Protein AF-A0A533ZBZ3-F1 (afdb_monomer)

Sequence (98 aa):
MGLIPRLFVQGKWGPKEYALLVTDKRSILVLEKESKAGIGGALGGAAGALIAGAAAKSRSFDYAQADPQSLAIDSKNLTISHESLQGIRMKKRFIGPV

Secondary structure (DSSP, 8-state):
-EEEEEEEEEETTEEEEEEEEE-SSEEEEEEEEE--HHHHHHTTHHHHHHHHHHT-EE----TTT--HHHHHH-TTSEEEEGGG-----PPPP-----

Radius of gyration: 15.47 Å; Cα contacts (8 Å, |Δi|>4): 153; chains: 1; bounding box: 32×24×41 Å

pLDDT: mean 71.74, std 13.9, range [42.66, 89.0]

Mean predicted aligned error: 10.65 Å

Nearest PDB structures (foldseek):
  6cp9-assembly4_H  TM=6.047E-01  e=3.447E+00  Klebsiella pneumoniae 342
  1r0u-assembly1_A  TM=7.265E-01  e=7.127E+00  Bacillus subtilis
  7v22-assembly1_A  TM=4.124E-01  e=4.392E+00  Severe acute respiratory syndrome coronavirus 2
  7enh-assembly1_B  TM=3.369E-01  e=5.266E+00  Staphylococcus simulans

Structure (mmCIF, N/CA/C/O backbone):
data_AF-A0A533ZBZ3-F1
#
_entry.id   AF-A0A533ZBZ3-F1
#
loop_
_atom_site.group_PDB
_atom_site.id
_atom_site.type_symbol
_atom_site.label_atom_id
_atom_site.label_alt_id
_atom_site.label_comp_id
_atom_site.label_asym_id
_atom_site.label_entity_id
_atom_site.label_seq_id
_atom_site.pdbx_PDB_ins_code
_atom_site.Cartn_x
_atom_si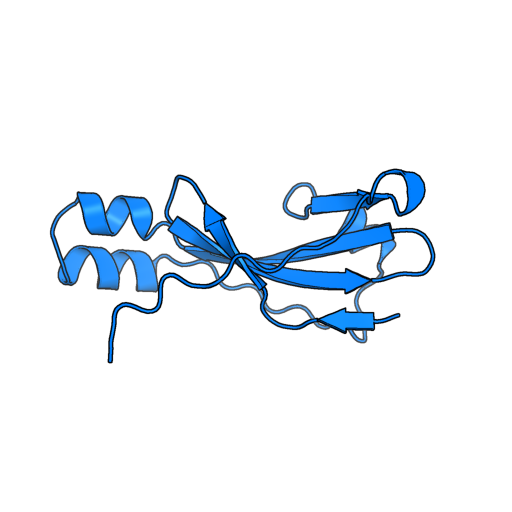te.Cartn_y
_atom_site.Cartn_z
_atom_site.occupancy
_atom_site.B_iso_or_equiv
_atom_site.auth_seq_id
_atom_site.auth_comp_id
_atom_site.auth_asym_id
_atom_site.auth_atom_id
_atom_site.pdbx_PDB_model_num
ATOM 1 N N . MET A 1 1 ? -7.315 -9.874 9.502 1.00 68.69 1 MET A N 1
ATOM 2 C CA . MET A 1 1 ? -6.511 -9.034 8.590 1.00 68.69 1 MET A CA 1
ATOM 3 C C . MET A 1 1 ? -6.691 -9.596 7.193 1.00 68.69 1 MET A C 1
ATOM 5 O O . MET A 1 1 ? -6.543 -10.801 7.032 1.00 68.69 1 MET A O 1
ATOM 9 N N . GLY A 1 2 ? -7.090 -8.774 6.228 1.00 80.81 2 GLY A N 1
ATOM 10 C CA . GLY A 1 2 ? -7.207 -9.164 4.822 1.00 80.81 2 GLY A CA 1
ATOM 11 C C . GLY A 1 2 ? -6.123 -8.479 4.000 1.00 80.81 2 GLY A C 1
ATOM 12 O O . GLY A 1 2 ? -5.843 -7.307 4.231 1.00 80.81 2 GLY A O 1
ATOM 13 N N . LEU A 1 3 ? -5.516 -9.189 3.052 1.00 81.69 3 LEU A N 1
ATOM 14 C CA . LEU A 1 3 ? -4.537 -8.617 2.131 1.00 81.69 3 LEU A CA 1
ATOM 15 C C . LEU A 1 3 ? -5.042 -8.791 0.703 1.00 81.69 3 LEU A C 1
ATOM 17 O O . LEU A 1 3 ? -5.278 -9.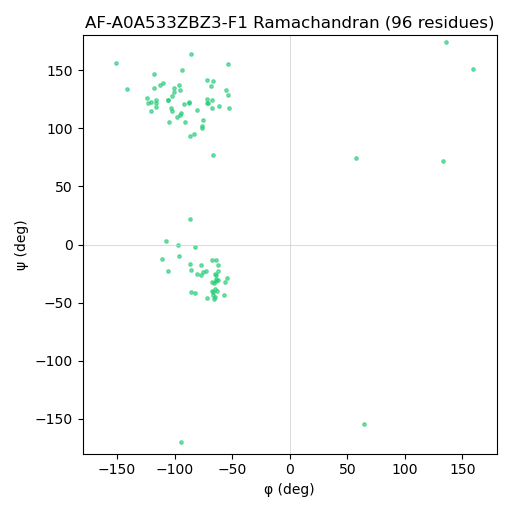913 0.257 1.00 81.69 3 LEU A O 1
ATOM 21 N N . ILE A 1 4 ? -5.183 -7.682 -0.014 1.00 81.56 4 ILE A N 1
ATOM 22 C CA . ILE A 1 4 ? -5.411 -7.689 -1.455 1.00 81.56 4 ILE A CA 1
ATOM 23 C C . ILE A 1 4 ? -4.090 -7.283 -2.114 1.00 81.56 4 ILE A C 1
ATOM 25 O O . ILE A 1 4 ? -3.706 -6.108 -2.043 1.00 81.56 4 ILE A O 1
ATOM 29 N N . PRO A 1 5 ? -3.366 -8.241 -2.722 1.00 71.31 5 PRO A N 1
ATOM 30 C CA . PRO A 1 5 ? -2.092 -7.948 -3.355 1.00 71.31 5 PRO A CA 1
ATOM 31 C C . PRO A 1 5 ? -2.302 -7.154 -4.653 1.00 71.31 5 PRO A C 1
ATOM 33 O O . PRO A 1 5 ? -3.206 -7.452 -5.433 1.00 71.31 5 PRO A O 1
ATOM 36 N N . ARG A 1 6 ? -1.415 -6.182 -4.907 1.00 71.56 6 ARG A N 1
ATOM 37 C CA . ARG A 1 6 ? -1.233 -5.488 -6.199 1.00 71.56 6 ARG A CA 1
ATOM 38 C C . ARG A 1 6 ? -2.476 -4.787 -6.770 1.00 71.56 6 ARG A C 1
ATOM 40 O O . ARG A 1 6 ? -3.050 -5.185 -7.784 1.00 71.56 6 ARG A O 1
ATOM 47 N N . LEU A 1 7 ? -2.832 -3.659 -6.175 1.00 76.19 7 LEU A N 1
ATOM 48 C CA . LEU A 1 7 ? -3.744 -2.659 -6.722 1.00 76.19 7 LEU A CA 1
ATOM 49 C C . LEU A 1 7 ? -2.998 -1.649 -7.595 1.00 76.19 7 LEU A C 1
ATOM 51 O O . LEU A 1 7 ? -2.108 -0.938 -7.132 1.00 76.19 7 LEU A O 1
ATOM 55 N N . PHE A 1 8 ? -3.419 -1.526 -8.851 1.00 74.25 8 PHE A N 1
ATOM 56 C CA . PHE A 1 8 ? -2.876 -0.542 -9.783 1.00 74.25 8 PHE A CA 1
ATOM 57 C C . PHE A 1 8 ? -3.693 0.748 -9.744 1.00 74.25 8 PHE A C 1
ATOM 59 O O . PHE A 1 8 ? -4.883 0.755 -10.063 1.00 74.25 8 PHE A O 1
ATOM 66 N N . VAL A 1 9 ? -3.039 1.856 -9.410 1.00 73.50 9 VAL A N 1
ATOM 67 C CA . VAL A 1 9 ? -3.629 3.195 -9.391 1.00 73.50 9 VAL A CA 1
ATOM 68 C C . VAL A 1 9 ? -2.918 4.059 -10.425 1.00 73.50 9 VAL A C 1
ATOM 70 O O . VAL A 1 9 ? -1.703 4.254 -10.374 1.00 73.50 9 VAL A O 1
ATOM 73 N N . GLN A 1 10 ? -3.672 4.594 -11.385 1.00 66.94 10 GLN A N 1
ATOM 74 C CA . GLN A 1 10 ? -3.130 5.510 -12.386 1.00 66.94 10 GLN A CA 1
ATOM 75 C C . GLN A 1 10 ? -2.930 6.890 -11.746 1.00 66.94 10 GLN A C 1
ATOM 77 O O . GLN A 1 10 ? -3.884 7.639 -11.546 1.00 66.94 10 GLN A O 1
ATOM 82 N N . GLY A 1 11 ? -1.690 7.206 -11.373 1.00 66.81 11 GLY A N 1
ATOM 83 C CA . GLY A 1 11 ? -1.318 8.511 -10.837 1.00 66.81 11 GLY A CA 1
ATOM 84 C C . GLY A 1 11 ? -0.985 9.514 -11.942 1.00 66.81 11 GLY A C 1
ATOM 85 O O . GLY A 1 11 ? -0.684 9.143 -13.075 1.00 66.81 11 GLY A O 1
ATOM 86 N N . LYS A 1 12 ? -0.955 10.804 -11.585 1.00 64.31 12 LYS A N 1
ATOM 87 C CA . LYS A 1 12 ? -0.593 11.914 -12.491 1.00 64.31 12 LYS A CA 1
ATOM 88 C C . LYS A 1 12 ? 0.772 11.731 -13.177 1.00 64.31 12 LYS A C 1
ATOM 90 O O . LYS A 1 12 ? 0.972 12.214 -14.282 1.00 64.31 12 LYS A O 1
ATOM 95 N N . TRP A 1 13 ? 1.697 11.029 -12.523 1.00 65.19 13 TRP A N 1
ATOM 96 C CA . TRP A 1 13 ? 3.084 10.855 -12.971 1.00 65.19 13 TRP A CA 1
ATOM 97 C C . TRP A 1 13 ? 3.400 9.449 -13.500 1.00 65.19 13 TRP A C 1
ATOM 99 O O . TRP A 1 13 ? 4.541 9.168 -13.862 1.00 65.19 13 TRP A O 1
ATOM 109 N N . GLY A 1 14 ? 2.403 8.567 -13.567 1.00 67.94 14 GLY A N 1
ATOM 110 C CA . GLY A 1 14 ? 2.573 7.167 -13.945 1.00 67.94 14 GLY A CA 1
ATOM 111 C C . GLY A 1 14 ? 1.803 6.211 -13.031 1.00 67.94 14 GLY A C 1
ATOM 112 O O . GLY A 1 14 ? 1.187 6.638 -12.047 1.00 67.94 14 GLY A O 1
ATOM 113 N N . PRO A 1 15 ? 1.796 4.913 -13.369 1.00 71.50 15 PRO A N 1
ATOM 114 C CA . PRO A 1 15 ? 1.132 3.903 -12.563 1.00 71.50 15 PRO A CA 1
ATOM 115 C C . PRO A 1 15 ? 1.852 3.714 -11.223 1.00 71.50 15 PRO A C 1
ATOM 117 O O . PRO A 1 15 ? 3.082 3.633 -11.152 1.00 71.50 15 PRO A O 1
ATOM 120 N N . LYS A 1 16 ? 1.058 3.626 -10.159 1.00 79.31 16 LYS A N 1
ATOM 121 C CA . LYS A 1 16 ? 1.484 3.249 -8.814 1.00 79.31 16 LYS A CA 1
ATOM 122 C C . LYS A 1 16 ? 0.863 1.905 -8.460 1.00 79.31 16 LYS A C 1
ATOM 124 O O . LYS A 1 16 ? -0.315 1.687 -8.738 1.00 79.31 16 LYS A O 1
ATOM 129 N N . GLU A 1 17 ? 1.644 1.027 -7.856 1.00 82.50 17 GLU A N 1
ATOM 130 C CA . GLU A 1 17 ? 1.184 -0.251 -7.322 1.00 82.50 17 GLU A CA 1
ATOM 131 C C . GLU A 1 17 ? 1.127 -0.144 -5.803 1.00 82.50 17 GLU A C 1
ATOM 133 O O . GLU A 1 17 ? 2.117 0.201 -5.152 1.00 82.50 17 GLU A O 1
ATOM 138 N N . TYR A 1 18 ? -0.046 -0.432 -5.257 1.00 84.19 18 TYR A N 1
ATOM 139 C CA . TYR A 1 18 ? -0.301 -0.472 -3.829 1.00 84.19 18 TYR A CA 1
ATOM 140 C C . TYR A 1 18 ? -0.715 -1.883 -3.415 1.00 84.19 18 TYR A C 1
ATOM 142 O O . TYR A 1 18 ? -1.428 -2.547 -4.158 1.00 84.19 18 TYR A O 1
ATOM 150 N N . ALA A 1 19 ? -0.371 -2.329 -2.216 1.00 86.06 19 ALA A N 1
ATOM 151 C CA . ALA A 1 19 ? -1.068 -3.437 -1.572 1.00 86.06 19 ALA A CA 1
ATOM 152 C C . ALA A 1 19 ? -2.129 -2.872 -0.632 1.00 86.06 19 ALA A C 1
ATOM 154 O O . ALA A 1 19 ? -1.863 -1.912 0.088 1.00 86.06 19 ALA A O 1
ATOM 155 N N . LEU A 1 20 ? -3.326 -3.451 -0.623 1.00 86.81 20 LEU A N 1
ATOM 156 C CA . LEU A 1 20 ? -4.357 -3.062 0.334 1.00 86.81 20 LEU A CA 1
ATOM 157 C C . LEU A 1 20 ? -4.354 -4.035 1.505 1.00 86.81 20 LEU A C 1
ATOM 159 O O . LEU A 1 20 ? -4.761 -5.189 1.373 1.00 86.81 20 LEU A O 1
ATOM 163 N N . LEU A 1 21 ? -3.916 -3.531 2.652 1.00 87.31 21 LEU A N 1
ATOM 164 C CA . LEU A 1 21 ? -3.995 -4.200 3.935 1.00 87.31 21 LEU A CA 1
ATOM 165 C C . LEU A 1 21 ? -5.253 -3.722 4.663 1.00 87.31 21 LEU A C 1
ATOM 167 O O . LEU A 1 21 ? -5.354 -2.570 5.080 1.00 87.31 21 LEU A O 1
ATOM 171 N N . VAL A 1 22 ? -6.220 -4.617 4.814 1.00 87.44 22 VAL A N 1
ATOM 172 C CA . VAL A 1 22 ? -7.457 -4.377 5.556 1.00 87.44 22 VAL A CA 1
ATOM 173 C C . VAL A 1 22 ? -7.267 -4.876 6.982 1.00 87.44 22 VAL A C 1
ATOM 175 O 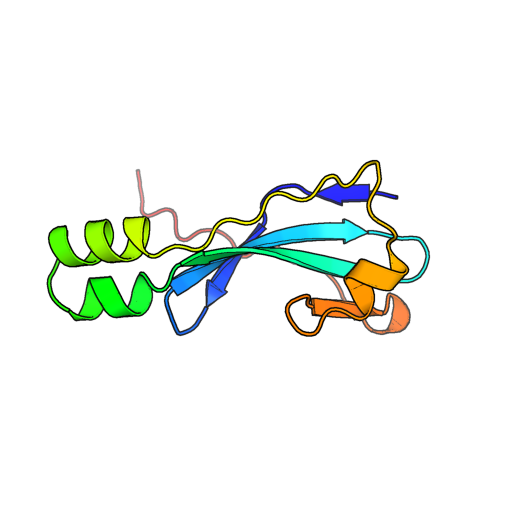O . VAL A 1 22 ? -7.114 -6.083 7.219 1.00 87.44 22 VAL A O 1
ATOM 178 N N . THR A 1 23 ? -7.269 -3.947 7.934 1.00 86.69 23 THR A N 1
ATOM 179 C CA . THR A 1 23 ? -7.204 -4.263 9.361 1.00 86.69 23 THR A CA 1
ATOM 180 C C . THR A 1 23 ? -8.594 -4.323 9.982 1.00 86.69 23 THR A C 1
ATOM 182 O O . THR A 1 23 ? -9.597 -4.373 9.286 1.00 86.69 23 THR A O 1
ATOM 185 N N . ASP A 1 24 ? -8.668 -4.400 11.302 1.00 85.25 24 ASP A N 1
ATOM 186 C CA . ASP A 1 24 ? -9.892 -4.234 12.084 1.00 85.25 24 ASP A CA 1
ATOM 187 C C . ASP A 1 24 ? -10.481 -2.810 11.978 1.00 85.25 24 ASP A C 1
ATOM 189 O O . ASP A 1 24 ? -11.682 -2.642 11.773 1.00 85.25 24 ASP A O 1
ATOM 193 N N . LYS A 1 25 ? -9.636 -1.777 12.083 1.00 85.62 25 LYS A N 1
ATOM 194 C CA . LYS A 1 25 ? -10.056 -0.365 12.203 1.00 85.62 25 LYS A CA 1
ATOM 195 C C . LYS A 1 25 ? -9.861 0.470 10.939 1.00 85.62 25 LYS A C 1
ATOM 197 O O . LYS A 1 25 ? -10.485 1.520 10.795 1.00 85.62 25 LYS A O 1
ATOM 202 N N . ARG A 1 26 ? -8.956 0.060 10.052 1.00 87.88 26 ARG A N 1
ATOM 203 C CA . ARG A 1 26 ? -8.540 0.868 8.904 1.00 87.88 26 ARG A CA 1
ATOM 204 C C . ARG A 1 26 ? -8.101 0.015 7.731 1.00 87.88 26 ARG A C 1
ATOM 206 O O . ARG A 1 26 ? -7.631 -1.109 7.874 1.00 87.88 26 ARG A O 1
ATOM 213 N N . SER A 1 27 ? -8.194 0.624 6.565 1.00 88.94 27 SER A N 1
ATOM 214 C CA . SER A 1 27 ? -7.668 0.107 5.316 1.00 88.94 27 SER A CA 1
ATOM 215 C C . SER A 1 27 ? -6.420 0.906 4.954 1.00 88.94 27 SER A C 1
ATOM 217 O O . SER A 1 27 ? -6.462 2.134 4.894 1.00 88.94 27 SER A O 1
ATOM 219 N N . ILE A 1 28 ? -5.299 0.220 4.753 1.00 88.88 28 ILE A N 1
ATOM 220 C CA . ILE A 1 28 ? -3.994 0.828 4.482 1.00 88.88 28 ILE A CA 1
ATOM 221 C C . ILE A 1 28 ? -3.563 0.415 3.079 1.00 88.88 28 ILE A C 1
ATOM 223 O O . ILE A 1 28 ? -3.378 -0.768 2.804 1.00 88.88 28 ILE A O 1
ATOM 227 N N . LEU A 1 29 ? -3.393 1.387 2.188 1.00 86.94 29 LEU A N 1
ATOM 228 C CA . LEU A 1 29 ? -2.771 1.181 0.888 1.00 86.94 29 LEU A CA 1
ATOM 229 C C . LEU A 1 29 ? -1.267 1.425 1.024 1.00 86.94 29 LEU A C 1
ATOM 231 O O . LEU A 1 29 ? -0.813 2.568 1.126 1.00 86.94 29 LEU A O 1
ATOM 235 N N . VAL A 1 30 ? -0.503 0.340 1.014 1.00 86.56 30 VAL A N 1
ATOM 236 C CA . VAL A 1 30 ? 0.955 0.334 1.130 1.00 86.56 30 VAL A CA 1
ATOM 237 C C . VAL A 1 30 ? 1.570 0.494 -0.251 1.00 86.56 30 VAL A C 1
ATOM 239 O O . VAL A 1 30 ? 1.285 -0.302 -1.140 1.00 86.56 30 VAL A O 1
ATOM 242 N N . LEU A 1 31 ? 2.388 1.526 -0.462 1.00 84.25 31 LEU A N 1
ATOM 243 C CA . LEU A 1 31 ? 3.002 1.791 -1.767 1.00 84.25 31 LEU A CA 1
ATOM 244 C C . LEU A 1 31 ? 4.162 0.819 -2.028 1.00 84.25 31 LEU A C 1
ATOM 246 O O . LEU A 1 31 ? 5.272 1.017 -1.529 1.00 84.25 31 LEU A O 1
ATOM 250 N N . GLU A 1 32 ? 3.917 -0.195 -2.855 1.00 81.25 32 GLU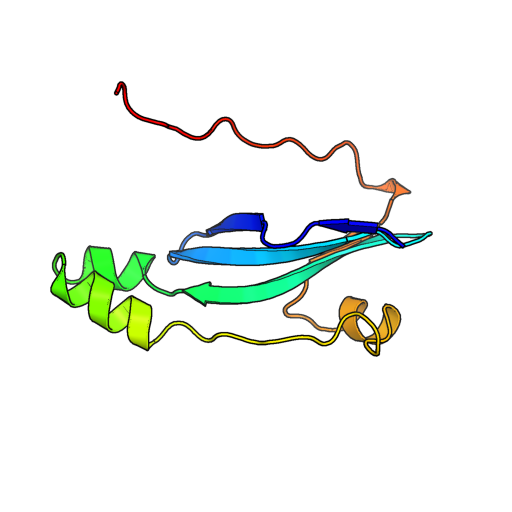 A N 1
ATOM 251 C CA . GLU A 1 32 ? 4.917 -1.200 -3.234 1.00 81.25 32 GLU A CA 1
ATOM 252 C C . GLU A 1 32 ? 5.761 -0.737 -4.414 1.00 81.25 32 GLU A C 1
ATOM 254 O O . GLU A 1 32 ? 6.976 -0.912 -4.424 1.00 81.25 32 GLU A O 1
ATOM 259 N N . LYS A 1 33 ? 5.154 -0.097 -5.414 1.00 75.81 33 LYS A N 1
ATOM 260 C CA . LYS A 1 33 ? 5.894 0.378 -6.583 1.00 75.81 33 LYS A CA 1
ATOM 261 C C . LYS A 1 33 ? 5.386 1.723 -7.035 1.00 75.81 33 LYS A C 1
ATOM 263 O O . LYS A 1 33 ? 4.193 1.940 -7.214 1.00 75.81 33 LYS A O 1
ATOM 268 N N . GLU A 1 34 ? 6.312 2.629 -7.295 1.00 69.25 34 GLU A N 1
ATOM 269 C CA . GLU A 1 34 ? 6.002 3.895 -7.942 1.00 69.25 34 GLU A CA 1
ATOM 270 C C . GLU A 1 34 ? 6.798 3.983 -9.235 1.00 69.25 34 GLU A C 1
ATOM 272 O O . GLU A 1 34 ? 8.032 4.029 -9.223 1.00 69.25 34 GLU A O 1
ATOM 277 N N . SER A 1 35 ? 6.088 3.998 -10.363 1.00 63.66 35 SER A N 1
ATOM 278 C CA . SER A 1 35 ? 6.692 4.278 -11.655 1.00 63.66 35 SER A CA 1
ATOM 279 C C . SER A 1 35 ? 6.426 5.724 -12.051 1.00 63.66 35 SER A C 1
ATOM 281 O O . SER A 1 35 ? 5.287 6.191 -12.050 1.00 63.66 35 SER A O 1
ATOM 283 N N . LYS A 1 36 ? 7.488 6.420 -12.464 1.00 63.09 36 LYS A N 1
ATOM 284 C CA . LYS A 1 36 ? 7.400 7.739 -13.108 1.00 63.09 36 LYS A CA 1
ATOM 285 C C . LYS A 1 36 ? 7.204 7.630 -14.628 1.00 63.09 36 LYS A C 1
ATOM 287 O O . LYS A 1 36 ? 7.521 8.560 -15.365 1.00 63.09 36 LYS A O 1
ATOM 292 N N . ALA A 1 37 ? 6.699 6.496 -15.124 1.00 55.88 37 ALA A N 1
ATOM 293 C CA . ALA A 1 37 ? 6.519 6.242 -16.557 1.00 55.88 37 ALA A CA 1
ATOM 294 C C . ALA A 1 37 ? 5.545 7.182 -17.265 1.00 55.88 37 ALA A C 1
ATOM 296 O O . ALA A 1 37 ? 5.650 7.328 -18.479 1.00 55.88 37 ALA A O 1
ATOM 297 N N . GLY A 1 38 ? 4.684 7.898 -16.537 1.00 50.81 38 GLY A N 1
ATOM 298 C CA . GLY A 1 38 ? 3.907 8.994 -17.121 1.00 50.81 38 GLY A CA 1
ATOM 299 C C . GLY A 1 38 ? 4.784 10.154 -17.611 1.00 50.81 38 GLY A C 1
ATOM 300 O O . GLY A 1 38 ? 4.409 10.831 -18.558 1.00 50.81 38 GLY A O 1
ATOM 301 N N . ILE A 1 39 ? 5.975 10.345 -17.027 1.00 51.31 39 ILE A N 1
ATOM 302 C CA . ILE A 1 39 ? 6.973 11.323 -17.491 1.00 51.31 39 ILE A CA 1
ATOM 303 C C . ILE A 1 39 ? 7.793 10.744 -18.652 1.00 51.31 39 ILE A C 1
ATOM 305 O O . ILE A 1 39 ? 8.017 11.426 -19.642 1.00 51.31 39 ILE A O 1
ATOM 309 N N . GLY A 1 40 ? 8.196 9.471 -18.575 1.00 50.16 40 GLY A N 1
ATOM 310 C CA . GLY A 1 40 ? 8.977 8.812 -19.632 1.00 50.16 40 GLY A CA 1
ATOM 311 C C . GLY A 1 40 ? 8.221 8.652 -20.954 1.00 50.16 40 GLY A C 1
ATOM 312 O O . GLY A 1 40 ? 8.792 8.875 -22.016 1.00 50.16 40 GLY A O 1
ATOM 313 N N . GLY A 1 41 ? 6.919 8.351 -20.906 1.00 49.69 41 GLY A N 1
ATOM 314 C CA . GLY A 1 41 ? 6.067 8.308 -22.100 1.00 49.69 41 GLY A CA 1
ATOM 315 C C . GLY A 1 41 ? 5.911 9.671 -22.785 1.00 49.69 41 GLY A C 1
ATOM 316 O O . GLY A 1 41 ? 5.801 9.724 -24.007 1.00 49.69 41 GLY A O 1
ATOM 317 N N . ALA A 1 42 ? 5.980 10.768 -22.020 1.00 50.84 42 ALA A N 1
ATOM 318 C CA . ALA A 1 42 ? 5.968 12.132 -22.549 1.00 50.84 42 ALA A CA 1
ATOM 319 C C . ALA A 1 42 ? 7.322 12.566 -23.151 1.00 50.84 42 ALA A C 1
ATOM 321 O O . ALA A 1 42 ? 7.361 13.527 -23.912 1.00 50.84 42 ALA A O 1
ATOM 322 N N . LEU A 1 43 ? 8.420 11.863 -22.835 1.00 51.56 43 LEU A N 1
ATOM 323 C CA . LEU A 1 43 ? 9.784 12.212 -23.255 1.00 51.56 43 LEU A CA 1
ATOM 324 C C . LEU A 1 43 ? 10.290 11.460 -24.503 1.00 51.56 43 LEU A C 1
ATOM 326 O O . LEU A 1 43 ? 11.402 11.733 -24.942 1.00 51.56 43 LEU A O 1
ATOM 330 N N . GLY A 1 44 ? 9.503 10.561 -25.108 1.00 45.25 44 GLY A N 1
ATOM 331 C CA . GLY A 1 44 ? 9.841 9.980 -26.419 1.00 45.25 44 GLY A CA 1
ATOM 332 C C . GLY A 1 44 ? 9.695 8.461 -26.517 1.00 45.25 44 GLY A C 1
ATOM 333 O O . GLY A 1 44 ? 10.681 7.732 -26.625 1.00 45.25 44 GLY A O 1
ATOM 334 N N . GLY A 1 45 ? 8.453 7.968 -26.529 1.00 55.41 45 GLY A N 1
ATOM 335 C CA . GLY A 1 45 ? 8.130 6.610 -26.988 1.00 55.41 45 GLY A CA 1
ATOM 336 C C . GLY A 1 45 ? 8.720 5.456 -26.159 1.00 55.41 45 GLY A C 1
ATOM 337 O O . GLY A 1 45 ? 8.973 5.583 -24.961 1.00 55.41 45 GLY A O 1
ATOM 338 N N . ALA A 1 46 ? 8.905 4.292 -26.797 1.00 55.34 46 ALA A N 1
ATOM 339 C CA . ALA A 1 46 ? 9.274 3.026 -26.144 1.00 55.34 46 ALA A CA 1
ATOM 340 C C . ALA A 1 46 ? 10.574 3.099 -25.315 1.00 55.34 46 ALA A C 1
ATOM 342 O O . ALA A 1 46 ? 10.671 2.466 -24.263 1.00 55.34 46 ALA A O 1
ATOM 343 N N . ALA A 1 47 ? 11.543 3.919 -25.733 1.00 51.25 47 ALA A N 1
ATOM 344 C CA . ALA A 1 47 ? 12.774 4.156 -24.981 1.00 51.25 47 ALA A CA 1
ATOM 345 C C . ALA A 1 47 ? 12.508 4.898 -23.657 1.00 51.25 47 ALA A C 1
ATOM 347 O O . ALA A 1 47 ? 13.032 4.517 -22.610 1.00 51.25 47 ALA A O 1
ATOM 348 N N . GLY A 1 48 ? 11.622 5.898 -23.670 1.00 50.94 48 GLY A N 1
ATOM 349 C CA . GLY A 1 48 ? 11.195 6.607 -22.463 1.00 50.94 48 GLY A CA 1
ATOM 350 C C . GLY A 1 48 ? 10.411 5.721 -21.488 1.00 50.94 48 GLY A C 1
ATOM 351 O O . GLY A 1 48 ? 10.568 5.848 -20.271 1.00 50.94 48 GLY A O 1
ATOM 352 N N . ALA A 1 49 ? 9.631 4.763 -22.000 1.00 56.72 49 ALA A N 1
ATOM 353 C CA . ALA A 1 49 ? 8.954 3.755 -21.180 1.00 56.72 49 ALA A CA 1
ATOM 354 C C . ALA A 1 49 ? 9.941 2.780 -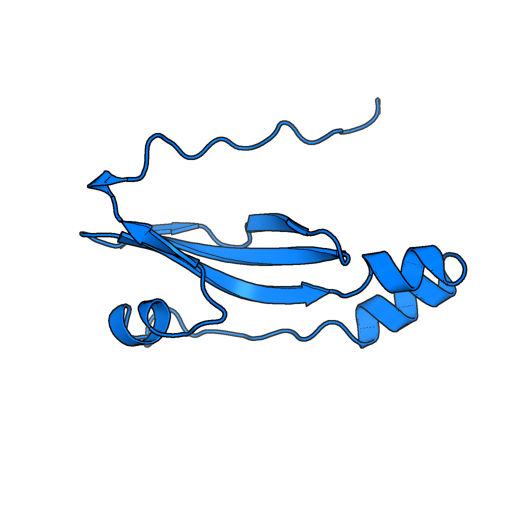20.509 1.00 56.72 49 ALA A C 1
ATOM 356 O O . ALA A 1 49 ? 9.770 2.459 -19.333 1.00 56.72 49 ALA A O 1
ATOM 357 N N . LEU A 1 50 ? 10.999 2.357 -21.213 1.00 53.25 50 LEU A N 1
ATOM 358 C CA . LEU A 1 50 ? 12.052 1.493 -20.660 1.00 53.25 50 LEU A CA 1
ATOM 359 C C . LEU A 1 50 ? 12.855 2.192 -19.558 1.00 53.25 50 LEU A C 1
ATOM 361 O O . LEU A 1 50 ? 13.027 1.630 -18.476 1.00 53.25 50 LEU A O 1
ATOM 365 N N . ILE A 1 51 ? 13.284 3.437 -19.786 1.00 53.16 51 ILE A N 1
ATOM 366 C CA . ILE A 1 51 ? 14.029 4.225 -18.789 1.00 53.16 51 ILE A CA 1
ATOM 367 C C . ILE A 1 51 ? 13.165 4.472 -17.548 1.00 53.16 51 ILE A C 1
ATOM 369 O O . ILE A 1 51 ? 13.636 4.359 -16.416 1.00 53.16 51 ILE A O 1
ATOM 373 N N . ALA A 1 52 ? 11.875 4.749 -17.727 1.00 55.72 52 ALA A N 1
ATOM 374 C CA . ALA A 1 52 ? 10.977 4.937 -16.598 1.00 55.72 52 ALA A CA 1
ATOM 375 C C . ALA A 1 52 ? 10.574 3.632 -15.888 1.00 55.72 52 ALA A C 1
ATOM 377 O O . ALA A 1 52 ? 10.227 3.664 -14.704 1.00 55.72 52 ALA A O 1
ATOM 378 N N . GLY A 1 53 ? 10.643 2.493 -16.581 1.00 54.41 53 GLY A N 1
ATOM 379 C CA . GLY A 1 53 ? 10.591 1.163 -15.979 1.00 54.41 53 GLY A CA 1
ATOM 380 C C . GLY A 1 53 ? 11.819 0.884 -15.111 1.00 54.41 53 GLY A C 1
ATOM 381 O O . GLY A 1 53 ? 11.665 0.432 -13.980 1.00 54.41 53 GLY A O 1
ATOM 382 N N . ALA A 1 54 ? 13.017 1.240 -15.586 1.00 55.22 54 ALA A N 1
ATOM 383 C CA . ALA A 1 54 ? 14.270 1.113 -14.836 1.00 55.22 54 ALA A CA 1
ATOM 384 C C . ALA A 1 54 ? 14.351 2.068 -13.630 1.00 55.22 54 ALA A C 1
ATOM 386 O O . ALA A 1 54 ? 14.910 1.720 -12.594 1.00 55.22 54 ALA A O 1
ATOM 387 N N . ALA A 1 55 ? 13.745 3.254 -13.727 1.00 54.97 55 ALA A N 1
ATOM 388 C CA . ALA A 1 55 ? 13.656 4.213 -12.625 1.00 54.97 55 ALA A CA 1
ATOM 389 C C . ALA A 1 55 ? 12.508 3.923 -11.638 1.00 54.97 55 ALA A C 1
ATOM 391 O O . ALA A 1 55 ? 12.341 4.660 -10.658 1.00 54.97 55 ALA A O 1
ATOM 392 N N . ALA A 1 56 ? 11.689 2.894 -11.886 1.00 59.72 56 ALA A N 1
ATOM 393 C CA . ALA A 1 56 ? 10.607 2.526 -10.985 1.00 59.72 56 ALA A CA 1
ATOM 394 C C . ALA A 1 56 ? 11.190 1.991 -9.672 1.00 59.72 56 ALA A C 1
ATOM 396 O O . ALA A 1 56 ? 11.876 0.969 -9.636 1.00 59.72 56 ALA A O 1
ATOM 397 N N . LYS A 1 57 ? 10.899 2.681 -8.568 1.00 66.19 57 LYS A N 1
ATOM 398 C CA . LYS A 1 57 ? 11.323 2.228 -7.244 1.00 66.19 57 LYS A CA 1
ATOM 399 C C . LYS A 1 57 ? 10.347 1.159 -6.779 1.00 66.19 57 LYS A C 1
ATOM 401 O O . LYS A 1 57 ? 9.167 1.450 -6.591 1.00 66.19 57 LYS A O 1
ATOM 406 N N . SER A 1 58 ? 10.862 -0.053 -6.615 1.00 66.81 58 SER A N 1
ATOM 407 C CA . SER A 1 58 ? 10.122 -1.198 -6.089 1.00 66.81 58 SER A CA 1
ATOM 408 C C . SER A 1 58 ? 10.493 -1.384 -4.620 1.00 66.81 58 SER A C 1
ATOM 410 O O . SER A 1 58 ? 11.668 -1.307 -4.260 1.00 66.81 58 SER A O 1
ATOM 412 N N . ARG A 1 59 ? 9.499 -1.599 -3.770 1.00 70.06 59 ARG A N 1
ATOM 413 C CA . ARG A 1 59 ? 9.631 -1.909 -2.352 1.00 70.06 59 ARG A CA 1
ATOM 414 C C . ARG A 1 59 ? 8.907 -3.211 -2.091 1.00 70.06 59 ARG A C 1
ATOM 416 O O . ARG A 1 59 ? 7.738 -3.352 -2.431 1.00 70.06 59 ARG A O 1
ATOM 423 N N . SER A 1 60 ? 9.630 -4.143 -1.492 1.00 68.19 60 SER A N 1
ATOM 424 C CA . SER A 1 60 ? 9.056 -5.375 -0.977 1.00 68.19 60 SER A CA 1
ATOM 425 C C . SER A 1 60 ? 8.757 -5.171 0.499 1.00 68.19 60 SER A C 1
ATOM 427 O O . SER A 1 60 ? 9.615 -4.675 1.229 1.00 68.19 60 SER A O 1
ATOM 429 N N . PHE A 1 61 ? 7.563 -5.557 0.929 1.00 73.94 61 PHE A N 1
ATOM 430 C CA . PHE A 1 61 ? 7.175 -5.557 2.333 1.00 73.94 61 PHE A CA 1
ATOM 431 C C . PHE A 1 61 ? 6.861 -6.986 2.759 1.00 73.94 61 PHE A C 1
ATOM 433 O O . PHE A 1 61 ? 6.167 -7.712 2.048 1.00 73.94 61 PHE A O 1
ATOM 440 N N . ASP A 1 62 ? 7.371 -7.386 3.921 1.00 79.06 62 ASP A N 1
ATOM 441 C CA . ASP A 1 62 ? 6.945 -8.623 4.564 1.00 79.06 62 ASP A CA 1
ATOM 442 C C . ASP A 1 62 ? 5.709 -8.336 5.419 1.00 79.06 62 ASP A C 1
ATOM 444 O O . ASP A 1 62 ? 5.809 -7.916 6.570 1.00 79.06 62 ASP A O 1
ATOM 448 N N . TYR A 1 63 ? 4.526 -8.542 4.842 1.00 76.06 63 TYR A N 1
ATOM 449 C CA . TYR A 1 63 ? 3.257 -8.314 5.536 1.00 76.06 63 TYR A CA 1
ATOM 450 C C . TYR A 1 63 ? 2.994 -9.296 6.686 1.00 76.06 63 TYR A C 1
ATOM 452 O O . TYR A 1 63 ? 2.092 -9.038 7.480 1.00 76.06 63 TYR A O 1
ATOM 460 N N . ALA A 1 64 ? 3.746 -10.400 6.798 1.00 75.12 64 ALA A N 1
ATOM 461 C CA . ALA A 1 64 ? 3.631 -11.314 7.934 1.00 75.12 64 ALA A CA 1
ATOM 462 C C . ALA A 1 64 ? 4.333 -10.767 9.187 1.00 75.12 64 ALA A C 1
ATOM 464 O O . ALA A 1 64 ? 3.943 -11.114 10.299 1.00 75.12 64 ALA A O 1
ATOM 465 N N . GLN A 1 65 ? 5.346 -9.915 9.008 1.00 77.31 65 GLN A N 1
ATOM 466 C CA . GLN A 1 65 ? 6.119 -9.294 10.091 1.00 77.31 65 GLN A CA 1
ATOM 467 C C . GLN A 1 65 ? 5.868 -7.783 10.225 1.00 77.31 65 GLN A C 1
ATOM 469 O O . GLN A 1 65 ? 6.272 -7.173 11.213 1.00 77.31 65 GLN A O 1
ATOM 474 N N . ALA A 1 66 ? 5.218 -7.155 9.242 1.00 79.19 66 ALA A N 1
ATOM 475 C CA . ALA A 1 66 ? 4.959 -5.723 9.260 1.00 79.19 66 ALA A CA 1
ATOM 476 C C . ALA A 1 66 ? 3.892 -5.347 10.295 1.00 79.19 66 ALA A C 1
ATOM 478 O O . ALA A 1 66 ? 2.755 -5.819 10.248 1.00 79.19 66 ALA A O 1
ATOM 479 N N . ASP A 1 67 ? 4.244 -4.419 11.185 1.00 83.69 67 ASP A N 1
ATOM 480 C CA . ASP A 1 67 ? 3.300 -3.825 12.124 1.00 83.69 67 ASP A CA 1
ATOM 481 C C . ASP A 1 67 ? 2.324 -2.871 11.392 1.00 83.69 67 ASP A C 1
ATOM 483 O O . ASP A 1 67 ? 2.753 -1.885 10.771 1.00 83.69 67 ASP A O 1
ATOM 487 N N . PRO A 1 68 ? 0.999 -3.104 11.475 1.00 82.44 68 PRO A N 1
ATOM 488 C CA . PRO A 1 68 ? 0.013 -2.246 10.829 1.00 82.44 68 PRO A CA 1
ATOM 489 C C . PRO A 1 68 ? 0.003 -0.799 11.338 1.00 82.44 68 PRO A C 1
ATOM 491 O O . PRO A 1 68 ? -0.489 0.078 10.626 1.00 82.44 68 PRO A O 1
ATOM 494 N N . GLN A 1 69 ? 0.489 -0.508 12.554 1.00 84.69 69 GLN A N 1
ATOM 495 C CA . GLN A 1 69 ? 0.613 0.885 13.004 1.00 84.69 69 GLN A CA 1
ATOM 496 C C . GLN A 1 69 ? 1.732 1.619 12.280 1.00 84.69 69 GLN A C 1
ATOM 498 O O . GLN A 1 69 ? 1.505 2.713 11.763 1.00 84.69 69 GLN A O 1
ATOM 503 N N . SER A 1 70 ? 2.892 0.986 12.176 1.00 85.00 70 SER A N 1
ATOM 504 C CA . SER A 1 70 ? 4.046 1.505 11.450 1.00 85.00 70 SER A CA 1
ATOM 505 C C . SER A 1 70 ? 3.708 1.791 9.985 1.00 85.00 70 SER A C 1
ATOM 507 O O . SER A 1 70 ? 4.011 2.869 9.474 1.00 85.00 70 SER A O 1
ATOM 509 N N . LEU A 1 71 ? 2.978 0.882 9.326 1.00 84.75 71 LEU A N 1
ATOM 510 C CA . LEU A 1 71 ? 2.503 1.085 7.952 1.00 84.75 71 LEU A CA 1
ATOM 511 C C . LEU A 1 71 ? 1.511 2.247 7.821 1.00 84.75 71 LEU A C 1
ATOM 513 O O . LEU A 1 71 ? 1.471 2.888 6.774 1.00 84.75 71 LEU A O 1
ATOM 517 N N . ALA A 1 72 ? 0.715 2.524 8.852 1.00 84.19 72 ALA A N 1
ATOM 518 C CA . ALA A 1 72 ? -0.290 3.578 8.805 1.00 84.19 72 ALA A CA 1
ATOM 519 C C . ALA A 1 72 ? 0.272 4.990 9.041 1.00 84.19 72 ALA A C 1
ATOM 521 O O . ALA A 1 72 ? -0.356 5.959 8.614 1.00 84.19 72 ALA A O 1
ATOM 522 N N . ILE A 1 73 ? 1.407 5.101 9.744 1.00 87.56 73 ILE A N 1
ATOM 523 C CA . ILE A 1 73 ? 2.093 6.371 10.043 1.00 87.56 73 ILE A CA 1
ATOM 524 C C . ILE A 1 73 ? 3.032 6.782 8.893 1.00 87.56 73 ILE A C 1
ATOM 526 O O . ILE A 1 73 ? 3.349 7.963 8.751 1.00 87.56 73 ILE A O 1
ATOM 530 N N . ASP A 1 74 ? 3.461 5.839 8.044 1.00 85.50 74 ASP A N 1
ATOM 531 C CA . ASP A 1 74 ? 4.281 6.148 6.866 1.00 85.50 74 ASP A CA 1
ATOM 532 C C . ASP A 1 74 ? 3.527 7.084 5.905 1.00 85.50 74 ASP A C 1
ATOM 534 O O . ASP A 1 74 ? 2.489 6.737 5.342 1.00 85.50 74 ASP A O 1
ATOM 538 N N . SER A 1 75 ? 4.098 8.269 5.671 1.00 81.94 75 SER A N 1
ATOM 539 C CA . SER A 1 75 ? 3.538 9.315 4.807 1.00 81.94 75 SER A CA 1
ATOM 540 C C . SER A 1 75 ? 3.424 8.922 3.332 1.00 81.94 75 SER A C 1
ATOM 542 O O . SER A 1 75 ? 2.774 9.617 2.549 1.00 81.94 75 SER A O 1
ATOM 544 N N . LYS A 1 76 ? 4.066 7.826 2.921 1.00 82.12 76 LYS A N 1
ATOM 545 C CA . LYS A 1 76 ? 3.982 7.289 1.557 1.00 82.12 76 LYS A CA 1
ATOM 546 C C . LYS A 1 76 ? 2.799 6.342 1.371 1.00 82.12 76 LYS A C 1
ATOM 548 O O . LYS A 1 76 ? 2.432 6.068 0.226 1.00 82.12 76 LYS A O 1
ATOM 553 N N . ASN A 1 77 ? 2.223 5.860 2.469 1.00 85.44 77 ASN A N 1
ATOM 554 C CA . ASN A 1 77 ? 1.058 4.993 2.468 1.00 85.44 77 ASN A CA 1
ATOM 555 C C . ASN A 1 77 ? -0.211 5.834 2.605 1.00 85.44 77 ASN A C 1
ATOM 557 O O . ASN A 1 77 ? -0.214 6.916 3.189 1.00 85.44 77 ASN A O 1
ATOM 561 N N . LEU A 1 78 ? -1.307 5.339 2.038 1.00 85.69 78 LEU A N 1
ATOM 562 C CA . LEU A 1 78 ? -2.612 5.973 2.182 1.00 85.69 78 LEU A CA 1
ATOM 563 C C . LEU A 1 78 ? -3.422 5.190 3.206 1.00 85.69 78 LEU A C 1
ATOM 565 O O . LEU A 1 78 ? -3.782 4.039 2.972 1.00 85.69 78 LEU A O 1
ATOM 569 N N . THR A 1 79 ? -3.724 5.834 4.326 1.00 89.00 79 THR A N 1
ATOM 570 C CA . THR A 1 79 ? -4.529 5.250 5.398 1.00 89.00 79 THR A CA 1
ATOM 571 C C . THR A 1 79 ? -5.945 5.801 5.334 1.00 89.00 79 THR A C 1
ATOM 573 O O . THR A 1 79 ? -6.144 7.014 5.326 1.00 89.00 79 THR A O 1
ATOM 576 N N . ILE A 1 80 ? -6.934 4.911 5.314 1.00 88.06 80 ILE A N 1
ATOM 577 C CA . ILE A 1 80 ? -8.355 5.255 5.271 1.00 88.06 80 ILE A CA 1
ATOM 578 C C . ILE A 1 80 ? -9.044 4.604 6.473 1.00 88.06 80 ILE A C 1
ATOM 580 O O . ILE A 1 80 ? -9.000 3.381 6.631 1.00 88.06 80 ILE A O 1
ATOM 584 N N . SER A 1 81 ? -9.676 5.414 7.327 1.00 88.69 81 SER A N 1
ATOM 585 C CA . SER A 1 81 ? -10.499 4.909 8.434 1.00 88.69 81 SER A CA 1
ATOM 586 C C . SER A 1 81 ? -11.735 4.196 7.888 1.00 88.69 81 SER A C 1
ATOM 588 O O . SER A 1 81 ? -12.340 4.655 6.917 1.00 88.69 81 SER A O 1
ATOM 590 N N . HIS A 1 82 ? -12.134 3.085 8.508 1.00 87.69 82 HIS A N 1
ATOM 591 C CA . HIS A 1 82 ? -13.321 2.340 8.079 1.00 87.69 82 HIS A CA 1
ATOM 592 C C . HIS A 1 82 ? -14.611 3.151 8.201 1.00 87.69 82 HIS A C 1
ATOM 594 O O . HIS A 1 82 ? -15.495 3.001 7.365 1.00 87.69 82 HIS A O 1
ATOM 600 N N . GLU A 1 83 ? -14.690 4.069 9.164 1.00 86.94 83 GLU A N 1
ATOM 601 C CA . GLU A 1 83 ? -15.835 4.979 9.304 1.00 86.94 83 GLU A CA 1
ATOM 602 C C . GLU A 1 83 ? -15.970 5.953 8.119 1.00 86.94 83 GLU A C 1
ATOM 604 O O . GLU A 1 83 ? -17.058 6.428 7.813 1.00 86.94 83 GLU A O 1
ATOM 609 N N . SER A 1 84 ? -14.860 6.240 7.430 1.00 84.75 84 SER A N 1
ATOM 610 C CA . SER A 1 84 ? -14.805 7.138 6.272 1.00 84.75 84 SER A CA 1
ATOM 611 C C . SER A 1 84 ? -14.884 6.388 4.937 1.00 84.75 84 SER A C 1
ATOM 613 O O . SER A 1 84 ? -15.001 7.010 3.878 1.00 84.75 84 SER A O 1
ATOM 615 N N . LEU A 1 85 ? -14.795 5.055 4.957 1.00 83.12 85 LEU A N 1
ATOM 616 C CA . LEU A 1 85 ? -14.766 4.227 3.759 1.00 83.12 85 LEU A CA 1
ATOM 617 C C . LEU A 1 85 ? -16.192 3.969 3.258 1.00 83.12 85 LEU A C 1
ATOM 619 O O . LEU A 1 85 ? -16.855 3.026 3.671 1.0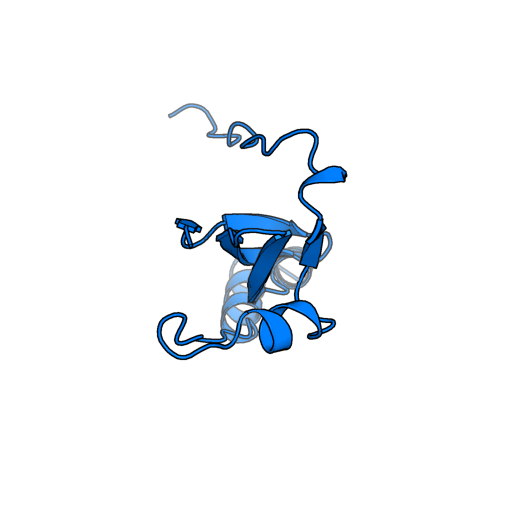0 83.12 85 LEU A O 1
ATOM 623 N N . GLN A 1 86 ? -16.654 4.778 2.306 1.00 81.12 86 GLN A N 1
ATOM 624 C CA . GLN A 1 86 ? -17.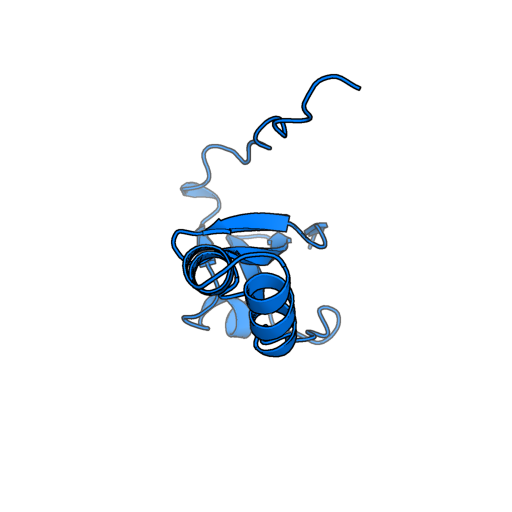980 4.593 1.696 1.00 81.12 86 GLN A CA 1
ATOM 625 C C . GLN A 1 86 ? -18.051 3.384 0.746 1.00 81.12 86 GLN A C 1
ATOM 627 O O . GLN A 1 86 ? -19.126 2.852 0.477 1.00 81.12 86 GLN A O 1
ATOM 632 N N . GLY A 1 87 ? -16.909 2.949 0.211 1.00 78.31 87 GLY A N 1
ATOM 633 C CA . GLY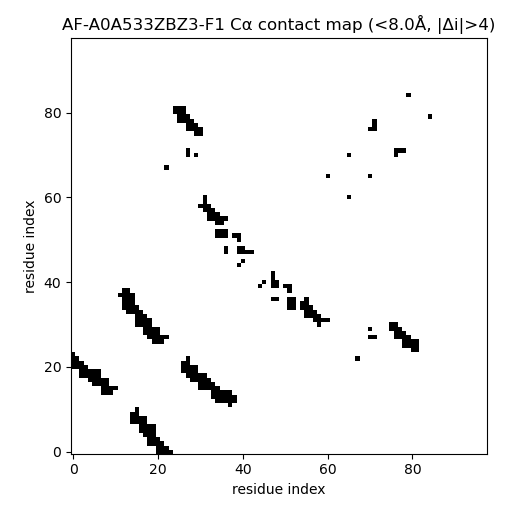 A 1 87 ? -16.812 1.758 -0.626 1.00 78.31 87 GLY A CA 1
ATOM 634 C C . GLY A 1 87 ? -15.565 1.753 -1.502 1.00 78.31 87 GLY A C 1
ATOM 635 O O . GLY A 1 87 ? -15.069 2.798 -1.920 1.00 78.31 87 GLY A O 1
ATOM 636 N N . ILE A 1 88 ? -15.072 0.555 -1.813 1.00 76.50 88 ILE A N 1
ATOM 637 C CA . ILE A 1 88 ? -13.963 0.346 -2.748 1.00 76.50 88 ILE A CA 1
ATOM 638 C C . ILE A 1 88 ? -14.562 -0.154 -4.057 1.00 76.50 88 ILE A C 1
ATOM 640 O O . ILE A 1 88 ? -15.191 -1.210 -4.100 1.00 76.50 88 ILE A O 1
ATOM 644 N N . ARG A 1 89 ? -14.391 0.612 -5.135 1.00 78.62 89 ARG A N 1
ATOM 645 C CA . ARG A 1 89 ? -14.886 0.243 -6.465 1.00 78.62 89 ARG A CA 1
ATOM 646 C C . ARG A 1 89 ? -13.718 0.046 -7.409 1.00 78.62 89 ARG A C 1
ATOM 648 O O . ARG A 1 89 ? -12.919 0.955 -7.622 1.00 78.62 89 ARG A O 1
ATOM 655 N N . MET A 1 90 ? -13.649 -1.132 -8.017 1.00 71.19 90 MET A N 1
ATOM 656 C CA . MET A 1 90 ? -12.729 -1.366 -9.118 1.00 71.19 90 MET A CA 1
ATOM 657 C C . MET A 1 90 ? -13.233 -0.601 -10.341 1.00 71.19 90 MET A C 1
ATOM 659 O O . MET A 1 90 ? -14.354 -0.814 -10.807 1.00 71.19 90 MET A O 1
ATOM 663 N N . LYS A 1 91 ? -12.409 0.301 -10.876 1.00 69.56 91 LYS A N 1
ATOM 664 C CA . LYS A 1 91 ? -12.722 0.944 -12.150 1.00 69.56 91 LYS A CA 1
ATOM 665 C C . LYS A 1 91 ? -12.634 -0.127 -13.236 1.00 69.56 91 LYS A C 1
ATOM 667 O O . LYS A 1 91 ? -11.603 -0.789 -13.353 1.00 69.56 91 LYS A O 1
ATOM 672 N N . LYS A 1 92 ? -13.704 -0.312 -14.019 1.00 66.75 92 LYS A N 1
ATOM 673 C CA . LYS A 1 92 ? -13.678 -1.191 -15.195 1.00 66.75 92 LYS A CA 1
ATOM 674 C C . LYS A 1 92 ? -12.494 -0.756 -16.058 1.00 66.75 92 LYS A C 1
ATOM 676 O O . LYS A 1 92 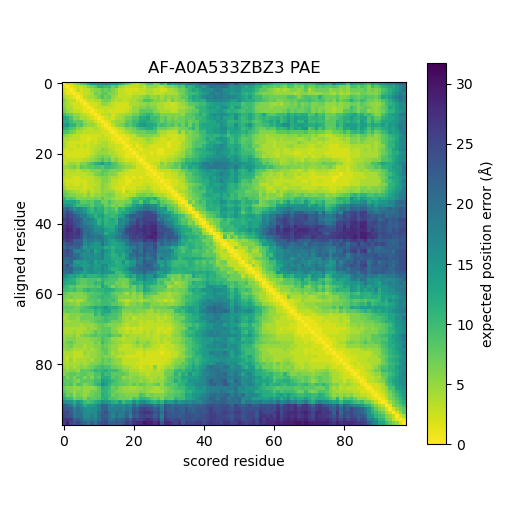? -12.420 0.402 -16.470 1.00 66.75 92 LYS A O 1
ATOM 681 N N . ARG A 1 93 ? -11.526 -1.655 -16.240 1.00 55.06 93 ARG A N 1
ATOM 682 C CA . ARG A 1 93 ? -10.352 -1.416 -17.081 1.00 55.06 93 ARG A CA 1
ATOM 683 C C . ARG A 1 93 ? -10.881 -1.026 -18.468 1.00 55.06 93 ARG A C 1
ATOM 685 O O . ARG A 1 93 ? -11.785 -1.694 -18.971 1.00 55.06 93 ARG A O 1
ATOM 692 N N . PHE A 1 94 ? -10.355 0.041 -19.070 1.00 49.19 94 PHE A N 1
ATOM 693 C CA . PHE A 1 94 ? -10.481 0.254 -20.515 1.00 49.19 94 PHE A CA 1
ATOM 694 C C . PHE A 1 94 ? -9.666 -0.856 -21.189 1.00 49.19 94 PHE A C 1
ATOM 696 O O . PHE A 1 94 ? -8.510 -0.671 -21.551 1.00 49.19 94 PHE A O 1
ATOM 703 N N . ILE A 1 95 ? -10.227 -2.061 -21.234 1.00 47.75 95 ILE A N 1
ATOM 704 C CA . ILE A 1 95 ? -9.784 -3.099 -22.151 1.00 47.75 95 ILE A CA 1
ATOM 705 C C . ILE A 1 95 ? -10.366 -2.627 -23.480 1.00 47.75 95 ILE A C 1
ATOM 707 O O . ILE A 1 95 ? -11.588 -2.588 -23.628 1.00 47.75 95 ILE A O 1
ATOM 711 N N . GLY A 1 96 ? -9.512 -2.135 -24.381 1.00 43.81 96 GLY A N 1
ATOM 712 C CA . GLY A 1 96 ? -9.916 -1.935 -25.772 1.00 43.81 96 GLY A CA 1
ATOM 713 C C . GLY A 1 96 ? -10.494 -3.243 -26.327 1.00 43.81 96 GLY A C 1
ATOM 714 O O . GLY A 1 96 ? -10.196 -4.304 -25.770 1.00 43.81 96 GLY A O 1
ATOM 715 N N . PRO A 1 97 ? -11.354 -3.185 -27.356 1.00 42.66 97 PRO A N 1
ATOM 716 C CA . PRO A 1 97 ? -11.907 -4.397 -27.944 1.00 42.66 97 PRO A CA 1
ATOM 717 C C . PRO A 1 97 ? -10.757 -5.332 -28.336 1.00 42.66 97 PRO A C 1
ATOM 719 O O . PRO A 1 97 ? -9.777 -4.887 -28.939 1.00 42.66 97 PRO A O 1
ATOM 722 N N . VAL A 1 98 ? -10.865 -6.585 -27.891 1.00 45.66 98 VAL A N 1
ATOM 723 C CA . VAL A 1 98 ? -10.094 -7.711 -28.432 1.00 45.66 98 VAL A CA 1
ATOM 724 C C . VAL A 1 98 ? -10.458 -7.937 -29.890 1.00 45.66 98 VAL A C 1
ATOM 726 O O . VAL A 1 98 ? -11.642 -7.710 -30.230 1.00 45.66 98 VAL A O 1
#

Solvent-accessible surface area (backbone atoms only — not comparable to full-atom values): 5745 Å² total; per-residue (Å²): 122,48,78,48,79,72,43,81,41,86,46,98,47,17,54,30,32,22,30,39,40,35,53,95,66,35,38,32,35,40,62,30,30,48,29,47,30,46,52,19,50,75,70,54,50,73,63,19,38,51,54,17,55,72,65,33,53,74,50,89,77,61,75,91,77,54,56,71,65,65,56,53,69,38,87,79,29,50,64,42,49,53,94,74,57,90,74,90,76,85,74,80,74,88,70,69,87,127

Foldseek 3Di:
DDKDAWDWDQDPQGIWTWIWDDDPWKIKTATFKDFSLSVLCVVDPPVSNVVSVVVIDGHDDDPVPDDPVVRQPPPRMDIGTPVRDPDDDDDDPPPDDD